Protein AF-U7PLU5-F1 (afdb_monomer_lite)

Organism: Sporothrix schenckii (strain ATCC 58251 / de Perez 2211183) (NCBI:txid1391915)

Secondary structure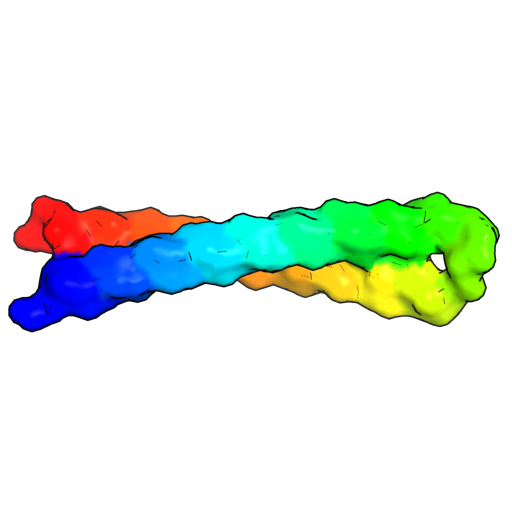 (DSSP, 8-state):
-HHHHHHHHHHHHHHHHHHHHHHHHHHHHHHH-TTS-HHHHHHHHHHHHHHHHHHHHHHHHHHHHHHHHT-

InterPro domains:
  IPR020100 Glucose-repressible protein Grg1 [PF11034] (1-67)
  IPR020100 Glucose-repressible protein Grg1 [PTHR38789] (1-71)

Sequence (71 aa):
MDTLKQAGNFVSDKINAATSDASHEANKNIAKDGNQNIGDRIQSAGNAVKDKVDQKGYEASAEANKQQATH

Structure (mmCIF, N/CA/C/O backbone):
data_AF-U7PLU5-F1
#
_entry.id   AF-U7PLU5-F1
#
loop_
_atom_site.group_PDB
_atom_site.id
_atom_site.type_symbol
_atom_site.label_atom_id
_atom_site.label_alt_id
_atom_site.label_comp_id
_atom_site.label_asym_id
_atom_site.label_entity_id
_atom_site.label_seq_id
_atom_site.pdbx_PDB_ins_code
_atom_site.Cartn_x
_atom_site.Cartn_y
_atom_site.Cartn_z
_atom_site.occupancy
_atom_site.B_iso_or_equiv
_atom_site.auth_seq_id
_atom_site.auth_comp_id
_atom_site.auth_asym_id
_atom_site.auth_atom_id
_atom_site.pdbx_PDB_model_num
ATOM 1 N N . MET A 1 1 ? -23.102 9.806 20.057 1.00 63.78 1 MET A N 1
ATOM 2 C CA . MET A 1 1 ? -22.585 10.377 18.789 1.00 63.78 1 MET A CA 1
ATOM 3 C C . MET A 1 1 ? -21.244 9.759 18.403 1.00 63.78 1 MET A C 1
ATOM 5 O O . MET A 1 1 ? -21.021 9.544 17.218 1.00 63.78 1 MET A O 1
ATOM 9 N N . ASP A 1 2 ? -20.374 9.462 19.372 1.00 82.19 2 ASP A N 1
ATOM 10 C CA . ASP A 1 2 ? -19.022 8.940 19.132 1.00 82.19 2 ASP A CA 1
ATOM 11 C C . ASP A 1 2 ? -18.987 7.599 18.409 1.00 82.19 2 ASP A C 1
ATOM 13 O O . ASP A 1 2 ? -18.247 7.474 17.445 1.00 82.19 2 ASP A O 1
ATOM 17 N N . THR A 1 3 ? -19.864 6.654 18.751 1.00 81.00 3 THR A N 1
ATOM 18 C CA . THR A 1 3 ? -19.912 5.345 18.079 1.00 81.00 3 THR A CA 1
ATOM 19 C C . THR A 1 3 ? -20.174 5.462 16.577 1.00 81.00 3 THR A C 1
ATOM 21 O O . THR A 1 3 ? -19.540 4.776 15.785 1.00 81.00 3 THR A O 1
ATOM 24 N N . LEU A 1 4 ? -21.071 6.365 16.154 1.00 84.38 4 LEU A N 1
ATOM 25 C CA . LEU A 1 4 ? -21.357 6.576 14.731 1.00 84.38 4 LEU A CA 1
ATOM 26 C C . LEU A 1 4 ? -20.179 7.252 14.019 1.00 84.38 4 LEU A C 1
ATOM 28 O O . LEU A 1 4 ? -19.837 6.863 12.905 1.00 84.38 4 LEU A O 1
ATOM 32 N N . LYS A 1 5 ? -19.536 8.234 14.666 1.00 88.81 5 LYS A N 1
ATOM 33 C CA . LYS A 1 5 ? -18.312 8.854 14.137 1.00 88.81 5 LYS A CA 1
ATOM 34 C C . LYS A 1 5 ? -17.189 7.832 14.002 1.00 88.81 5 LYS A C 1
ATOM 36 O O . LYS A 1 5 ? -16.554 7.784 12.961 1.00 88.81 5 LYS A O 1
ATOM 41 N N . GLN A 1 6 ? -16.974 7.002 15.015 1.00 88.06 6 GLN A N 1
ATOM 42 C CA . GLN A 1 6 ? -15.934 5.980 15.016 1.00 88.06 6 GLN A CA 1
ATOM 43 C C . GLN A 1 6 ? -16.229 4.866 14.012 1.00 88.06 6 GLN A C 1
ATOM 45 O O . GLN A 1 6 ? -15.322 4.443 13.311 1.00 88.06 6 GLN A O 1
ATOM 50 N N . ALA A 1 7 ? -17.486 4.445 13.850 1.00 87.81 7 ALA A N 1
ATOM 51 C CA . ALA A 1 7 ? -17.871 3.529 12.777 1.00 87.81 7 ALA A CA 1
ATOM 52 C C . ALA A 1 7 ? -17.625 4.147 11.388 1.00 87.81 7 ALA A C 1
ATOM 54 O O . ALA A 1 7 ? -17.107 3.475 10.497 1.00 87.81 7 ALA A O 1
ATOM 55 N N . GLY A 1 8 ? -17.939 5.436 11.211 1.00 91.94 8 GLY A N 1
ATOM 56 C CA . GLY A 1 8 ? -17.621 6.183 9.993 1.00 91.94 8 GLY A CA 1
ATOM 57 C C . GLY A 1 8 ? -16.116 6.249 9.730 1.00 91.94 8 GLY A C 1
ATOM 58 O O . GLY A 1 8 ? -15.676 5.924 8.630 1.00 91.94 8 GLY A O 1
ATOM 59 N N . ASN A 1 9 ? -15.325 6.585 10.752 1.00 92.44 9 ASN A N 1
ATOM 60 C CA . ASN A 1 9 ? -13.866 6.601 10.683 1.00 92.44 9 ASN A CA 1
ATOM 61 C C . ASN A 1 9 ? -13.308 5.211 10.373 1.00 92.44 9 ASN A C 1
ATOM 63 O O . ASN A 1 9 ? -12.471 5.095 9.494 1.00 92.44 9 ASN A O 1
ATOM 67 N N . PHE A 1 10 ? -13.819 4.151 11.006 1.00 90.56 10 PHE A N 1
ATOM 68 C CA . PHE A 1 10 ? -13.422 2.769 10.734 1.00 90.56 10 PHE A CA 1
ATOM 69 C C . PHE A 1 10 ? -13.605 2.403 9.260 1.00 90.56 10 PHE A C 1
ATOM 71 O O . PHE A 1 10 ? -12.700 1.840 8.645 1.00 90.56 10 PHE A O 1
ATOM 78 N N . VAL A 1 11 ? -14.767 2.727 8.685 1.00 93.25 11 VAL A N 1
ATOM 79 C CA . VAL A 1 11 ? -15.044 2.462 7.268 1.00 93.25 11 VAL A CA 1
ATOM 80 C C . VAL A 1 11 ? -14.148 3.316 6.370 1.00 93.25 11 VAL A C 1
ATOM 82 O O . VAL A 1 11 ? -13.555 2.778 5.438 1.00 93.25 11 VAL A O 1
ATOM 85 N N . SER A 1 12 ? -14.001 4.611 6.665 1.00 95.38 12 SER A N 1
ATOM 86 C CA . SER A 1 12 ? -13.104 5.510 5.923 1.00 95.38 12 SER A CA 1
ATOM 87 C C . SER A 1 12 ? -11.658 5.01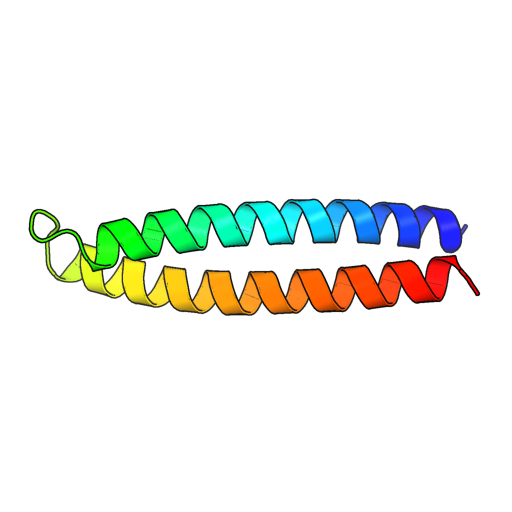9 5.944 1.00 95.38 12 SER A C 1
ATOM 89 O O . SER A 1 12 ? -11.029 4.914 4.896 1.00 95.38 12 SER A O 1
ATOM 91 N N . ASP A 1 13 ? -11.146 4.655 7.116 1.00 93.62 13 ASP A N 1
ATOM 92 C CA . ASP A 1 13 ? -9.793 4.140 7.297 1.00 93.62 13 ASP A CA 1
ATOM 93 C C . ASP A 1 13 ? -9.610 2.821 6.541 1.00 93.62 13 ASP A C 1
ATOM 95 O O . ASP A 1 13 ? -8.612 2.641 5.852 1.00 93.62 13 ASP A O 1
ATOM 99 N N . LYS A 1 14 ? -10.600 1.919 6.563 1.00 94.06 14 LYS A N 1
ATOM 100 C CA . LYS A 1 14 ? -10.580 0.691 5.750 1.00 94.06 14 LYS A CA 1
ATOM 101 C C . LYS A 1 14 ? -10.504 0.982 4.249 1.00 94.06 14 LYS A C 1
ATOM 103 O O . LYS A 1 14 ? -9.747 0.313 3.547 1.00 94.06 14 LYS A O 1
ATOM 108 N N . ILE A 1 15 ? -11.279 1.949 3.756 1.00 96.19 15 ILE A N 1
ATOM 109 C CA . ILE A 1 15 ? -11.273 2.348 2.340 1.00 96.19 15 ILE A CA 1
ATOM 110 C C . ILE A 1 15 ? -9.927 2.976 1.966 1.00 96.19 15 ILE A C 1
ATOM 112 O O . ILE A 1 15 ? -9.357 2.633 0.928 1.00 96.19 15 ILE A O 1
ATOM 116 N N . ASN A 1 16 ? -9.392 3.849 2.819 1.00 94.56 16 ASN A N 1
ATOM 117 C CA . ASN A 1 16 ? -8.086 4.466 2.613 1.00 94.56 16 ASN A CA 1
ATOM 118 C C . ASN A 1 16 ? -6.973 3.414 2.632 1.00 94.56 16 ASN A C 1
ATOM 120 O O . ASN A 1 16 ? -6.152 3.398 1.724 1.00 94.56 16 ASN A O 1
ATOM 124 N N . ALA A 1 17 ? -7.002 2.468 3.575 1.00 93.44 17 ALA A N 1
ATOM 125 C CA . ALA A 1 17 ? -6.062 1.352 3.627 1.00 93.44 17 ALA A CA 1
ATOM 126 C C . ALA A 1 17 ? -6.092 0.516 2.339 1.00 93.44 17 ALA A C 1
ATOM 128 O O . ALA A 1 17 ? -5.040 0.210 1.783 1.00 93.44 17 ALA A O 1
ATOM 129 N N . ALA A 1 18 ? -7.284 0.182 1.833 1.00 95.44 18 ALA A N 1
ATOM 130 C CA . ALA A 1 18 ? -7.435 -0.553 0.577 1.00 95.44 18 ALA A CA 1
ATOM 131 C C . ALA A 1 18 ? -6.931 0.251 -0.636 1.00 95.44 18 ALA A C 1
ATOM 133 O O . ALA A 1 18 ? -6.305 -0.304 -1.536 1.00 95.44 18 ALA A O 1
ATOM 134 N N . THR A 1 19 ? -7.170 1.563 -0.645 1.00 96.38 19 THR A N 1
ATOM 135 C CA . THR A 1 19 ? -6.686 2.465 -1.700 1.00 96.38 19 THR A CA 1
ATOM 136 C C . THR A 1 19 ? -5.160 2.564 -1.684 1.00 96.38 19 THR A C 1
ATOM 138 O O . THR A 1 19 ? -4.527 2.452 -2.733 1.00 96.38 19 THR A O 1
ATOM 141 N N . SER A 1 20 ? -4.559 2.706 -0.500 1.00 94.44 20 SER A N 1
ATOM 142 C CA . SER A 1 20 ? -3.107 2.687 -0.321 1.00 94.44 20 SER A CA 1
ATOM 143 C C . SER A 1 20 ? -2.501 1.341 -0.717 1.00 94.44 20 SER A C 1
ATOM 145 O O . SER A 1 20 ? -1.462 1.331 -1.360 1.00 94.44 20 SER A O 1
ATOM 147 N N . ASP A 1 21 ? -3.143 0.208 -0.423 1.00 94.81 21 ASP A N 1
ATOM 148 C CA . ASP A 1 21 ? -2.657 -1.113 -0.856 1.00 94.81 21 ASP A CA 1
ATOM 149 C C . ASP A 1 21 ? -2.679 -1.267 -2.390 1.00 94.81 21 ASP A C 1
ATOM 151 O O . ASP A 1 21 ? -1.704 -1.720 -2.993 1.00 94.81 21 ASP A O 1
ATOM 155 N N . ALA A 1 22 ? -3.742 -0.794 -3.048 1.00 96.56 22 ALA A N 1
ATOM 156 C CA . ALA A 1 22 ? -3.816 -0.775 -4.508 1.00 96.56 22 ALA A CA 1
ATOM 157 C C . ALA A 1 22 ? -2.736 0.131 -5.129 1.00 96.56 22 ALA A C 1
ATOM 159 O O . ALA A 1 22 ? -2.069 -0.263 -6.091 1.00 96.56 22 ALA A O 1
ATOM 160 N N . SER A 1 23 ? -2.529 1.324 -4.559 1.00 95.38 23 SER A N 1
ATOM 161 C CA . SER A 1 23 ? -1.459 2.242 -4.971 1.00 95.38 23 SER A CA 1
ATOM 162 C C . SER A 1 23 ? -0.074 1.629 -4.735 1.00 95.38 23 SER A C 1
ATOM 164 O O . SER A 1 23 ? 0.781 1.690 -5.620 1.00 95.38 23 SER A O 1
ATOM 166 N N . HIS A 1 24 ? 0.125 0.938 -3.607 1.00 94.88 24 HIS A N 1
ATOM 167 C CA . HIS A 1 24 ? 1.359 0.224 -3.287 1.00 94.88 24 HIS A CA 1
ATOM 168 C C . HIS A 1 24 ? 1.707 -0.801 -4.368 1.00 94.88 24 HIS A C 1
ATOM 170 O O . HIS A 1 24 ? 2.831 -0.796 -4.873 1.00 94.88 24 HIS A O 1
ATOM 176 N N . GLU A 1 25 ? 0.764 -1.665 -4.750 1.00 94.56 25 GLU A N 1
ATOM 177 C CA . GLU A 1 25 ? 1.003 -2.690 -5.772 1.00 94.56 25 GLU A CA 1
ATOM 178 C C . GLU A 1 25 ? 1.229 -2.076 -7.163 1.00 94.56 25 GLU A C 1
ATOM 180 O O . GLU A 1 25 ? 2.124 -2.520 -7.888 1.00 94.56 25 GLU A O 1
ATOM 185 N N . ALA A 1 26 ? 0.510 -1.007 -7.521 1.00 95.88 26 ALA A N 1
ATOM 186 C CA . ALA A 1 26 ? 0.750 -0.280 -8.769 1.00 95.88 26 ALA A CA 1
ATOM 187 C C . ALA A 1 26 ? 2.166 0.320 -8.814 1.00 95.88 26 ALA A C 1
ATOM 189 O O . ALA A 1 26 ? 2.929 0.071 -9.750 1.00 95.88 26 ALA A O 1
ATOM 190 N N . ASN A 1 27 ? 2.559 1.039 -7.764 1.00 95.69 27 ASN A N 1
ATOM 191 C CA . ASN A 1 27 ? 3.877 1.653 -7.643 1.00 95.69 27 ASN A CA 1
ATOM 192 C C . ASN A 1 27 ? 5.003 0.608 -7.600 1.00 95.69 27 ASN A C 1
ATOM 194 O O . ASN A 1 27 ? 6.064 0.788 -8.198 1.00 95.69 27 ASN A O 1
ATOM 198 N N . LYS A 1 28 ? 4.772 -0.533 -6.951 1.00 95.75 28 LYS A N 1
ATOM 199 C CA . LYS A 1 28 ? 5.708 -1.661 -6.925 1.00 95.75 28 LYS A CA 1
ATOM 200 C C . LYS A 1 28 ? 5.879 -2.301 -8.303 1.00 95.75 28 LYS A C 1
ATOM 202 O O . LYS A 1 28 ? 6.995 -2.712 -8.627 1.00 95.75 28 LYS A O 1
ATOM 207 N N . ASN A 1 29 ? 4.821 -2.367 -9.111 1.00 95.31 29 ASN A N 1
ATOM 208 C CA . ASN A 1 29 ? 4.913 -2.820 -10.499 1.00 95.31 29 ASN A CA 1
ATOM 209 C C . ASN A 1 29 ? 5.740 -1.844 -11.341 1.00 95.31 29 ASN A C 1
ATOM 211 O O . ASN A 1 29 ? 6.671 -2.288 -12.004 1.00 95.31 29 ASN A O 1
ATOM 215 N N . ILE A 1 30 ? 5.496 -0.532 -11.237 1.00 93.94 30 ILE A N 1
ATOM 216 C CA . ILE A 1 30 ? 6.282 0.493 -11.951 1.00 93.94 30 ILE A CA 1
ATOM 217 C C . ILE A 1 30 ? 7.752 0.456 -11.514 1.00 93.94 30 ILE A C 1
ATOM 219 O O . ILE A 1 30 ? 8.648 0.458 -12.351 1.00 93.94 30 ILE A O 1
ATOM 223 N N . ALA A 1 31 ? 8.031 0.337 -10.213 1.00 94.50 31 ALA A N 1
ATOM 224 C CA . ALA A 1 31 ? 9.396 0.255 -9.685 1.00 94.50 31 ALA A CA 1
ATOM 225 C C . ALA A 1 31 ? 10.202 -0.924 -10.265 1.00 94.50 31 ALA A C 1
ATOM 227 O O . ALA A 1 31 ? 11.427 -0.843 -10.442 1.00 94.50 31 ALA A O 1
ATOM 228 N N . LYS A 1 32 ? 9.510 -2.029 -10.559 1.00 94.50 32 LYS A N 1
ATOM 229 C CA . LYS A 1 32 ? 10.084 -3.250 -11.134 1.00 94.50 32 LYS A CA 1
ATOM 230 C C . LYS A 1 32 ? 10.034 -3.285 -12.661 1.00 94.50 32 LYS A C 1
ATOM 232 O O . LYS A 1 32 ? 10.700 -4.139 -13.242 1.00 94.50 32 LYS A O 1
ATOM 237 N N . ASP A 1 33 ? 9.289 -2.388 -13.295 1.00 94.44 33 ASP A N 1
ATOM 238 C CA . ASP A 1 33 ? 9.151 -2.340 -14.743 1.00 94.44 33 ASP A CA 1
ATOM 239 C C . ASP A 1 33 ? 10.445 -1.819 -15.383 1.00 94.44 33 ASP A C 1
ATOM 241 O O . ASP A 1 33 ? 10.846 -0.669 -15.204 1.00 94.44 33 ASP A O 1
ATOM 245 N N . GLY A 1 34 ? 11.115 -2.694 -16.134 1.00 91.06 34 GLY A N 1
ATOM 246 C CA . GLY A 1 34 ? 12.342 -2.366 -16.855 1.00 91.06 34 GLY A CA 1
ATOM 247 C C . GLY A 1 34 ? 12.136 -1.412 -18.034 1.00 91.06 34 GLY A C 1
ATOM 248 O O . GLY A 1 34 ? 13.113 -0.815 -18.480 1.00 91.06 34 GLY A O 1
ATOM 249 N N . ASN A 1 35 ? 10.900 -1.241 -18.515 1.00 94.56 35 ASN A N 1
ATOM 250 C CA . ASN A 1 35 ? 10.578 -0.285 -19.574 1.00 94.56 35 ASN A CA 1
ATOM 251 C C . ASN A 1 35 ? 10.408 1.147 -19.053 1.00 94.56 35 ASN A C 1
ATOM 253 O O . ASN A 1 35 ? 10.440 2.088 -19.846 1.00 94.56 35 ASN A O 1
ATOM 257 N N . GLN A 1 36 ? 10.217 1.328 -17.747 1.00 93.44 36 GLN A N 1
ATOM 258 C CA . GLN A 1 36 ? 10.113 2.650 -17.139 1.00 93.44 36 GLN A CA 1
ATOM 259 C C . GLN A 1 36 ? 11.506 3.240 -16.937 1.00 93.44 36 GLN A C 1
ATOM 261 O O . GLN A 1 36 ? 12.473 2.533 -16.628 1.00 93.44 36 GLN A O 1
ATOM 266 N N . ASN A 1 37 ? 11.622 4.558 -17.103 1.00 95.56 37 ASN A N 1
ATOM 267 C CA . ASN A 1 37 ? 12.896 5.218 -16.859 1.00 95.56 37 ASN A CA 1
ATOM 268 C C . ASN A 1 37 ? 13.272 5.106 -15.366 1.00 95.56 37 ASN A C 1
ATOM 270 O O . ASN A 1 37 ? 12.438 4.860 -14.492 1.00 95.56 37 ASN A O 1
ATOM 274 N N . ILE A 1 38 ? 14.559 5.267 -15.056 1.00 94.06 38 ILE A N 1
ATOM 275 C CA . ILE A 1 38 ? 15.038 5.069 -13.683 1.00 94.06 38 ILE A CA 1
ATOM 276 C C . ILE A 1 38 ? 14.442 6.071 -12.682 1.00 94.06 38 ILE A C 1
ATOM 278 O O . ILE A 1 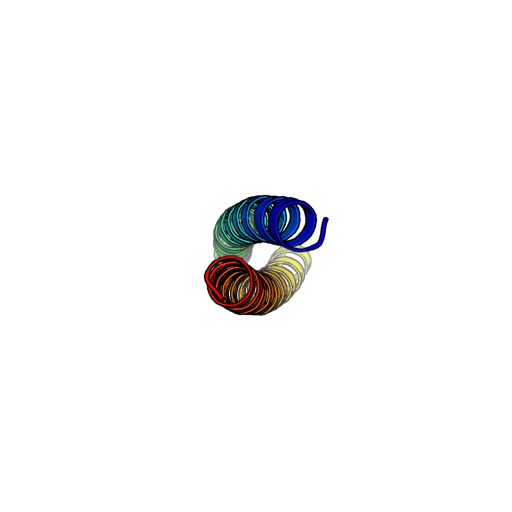38 ? 14.276 5.722 -11.516 1.00 94.06 38 ILE A O 1
ATOM 282 N N . GLY A 1 39 ? 14.084 7.278 -13.132 1.00 96.62 39 GLY A N 1
ATOM 283 C CA . GLY A 1 39 ? 13.424 8.286 -12.301 1.00 96.62 39 GLY A CA 1
ATOM 284 C C . GLY A 1 39 ? 12.049 7.813 -11.837 1.00 96.62 39 GLY A C 1
ATOM 285 O O . GLY A 1 39 ? 11.795 7.763 -10.635 1.00 96.62 39 GLY A O 1
ATOM 286 N N . ASP A 1 40 ? 11.219 7.360 -12.776 1.00 96.31 40 ASP A N 1
ATOM 287 C CA . ASP A 1 40 ? 9.876 6.838 -12.513 1.00 96.31 40 ASP A CA 1
ATOM 288 C C . ASP A 1 40 ? 9.932 5.600 -11.620 1.00 96.31 40 ASP A C 1
ATOM 290 O O . ASP A 1 40 ? 9.140 5.463 -10.685 1.00 96.31 40 ASP A O 1
ATOM 294 N N . ARG A 1 41 ? 10.919 4.722 -11.839 1.00 96.12 41 ARG A N 1
ATOM 295 C CA . ARG A 1 41 ? 11.132 3.541 -10.994 1.00 96.12 41 ARG A CA 1
ATOM 296 C C . ARG A 1 41 ? 11.486 3.912 -9.556 1.00 96.12 41 ARG A C 1
ATOM 298 O O . ARG A 1 41 ? 10.928 3.327 -8.631 1.00 96.12 41 ARG A O 1
ATOM 305 N N . ILE A 1 42 ? 12.397 4.868 -9.354 1.00 96.12 42 ILE A N 1
ATOM 306 C CA . ILE A 1 42 ? 12.805 5.332 -8.016 1.00 96.12 42 ILE A CA 1
ATOM 307 C C . ILE A 1 42 ? 11.645 6.039 -7.317 1.00 96.12 42 ILE A C 1
ATOM 309 O O . ILE A 1 42 ? 11.365 5.751 -6.153 1.00 96.12 42 ILE A O 1
ATOM 313 N N . GLN A 1 43 ? 10.948 6.928 -8.024 1.00 96.19 43 GLN A N 1
ATOM 314 C CA . GLN A 1 43 ? 9.790 7.633 -7.486 1.00 96.19 43 GLN A CA 1
ATOM 315 C C . GLN A 1 43 ? 8.697 6.646 -7.078 1.00 96.19 43 GLN A C 1
ATOM 317 O O . GLN A 1 43 ? 8.167 6.736 -5.973 1.00 96.19 43 GLN A O 1
ATOM 322 N N . SER A 1 44 ? 8.422 5.650 -7.917 1.00 95.25 44 SER A N 1
ATOM 323 C CA . SER A 1 44 ? 7.426 4.622 -7.620 1.00 95.25 44 SER A CA 1
ATOM 324 C C . SER A 1 44 ? 7.876 3.699 -6.495 1.00 95.25 44 SER A C 1
ATOM 326 O O . SER A 1 44 ? 7.071 3.344 -5.647 1.00 95.25 44 SER A O 1
ATOM 328 N N . ALA A 1 45 ? 9.162 3.361 -6.386 1.00 96.06 45 ALA A N 1
ATOM 329 C CA . ALA A 1 45 ? 9.665 2.631 -5.224 1.00 96.06 45 ALA A CA 1
ATOM 330 C C . ALA A 1 45 ? 9.448 3.426 -3.921 1.00 96.06 45 ALA A C 1
ATOM 332 O O . ALA A 1 45 ? 8.991 2.861 -2.927 1.00 96.06 45 ALA A O 1
ATOM 333 N N . GLY A 1 46 ? 9.721 4.736 -3.936 1.00 97.25 46 GLY A N 1
ATOM 334 C CA . GLY A 1 46 ? 9.465 5.632 -2.806 1.00 97.25 46 GLY A CA 1
ATOM 335 C C . GLY A 1 46 ? 7.980 5.732 -2.456 1.00 97.25 46 GLY A C 1
ATOM 336 O O . GLY A 1 46 ? 7.608 5.577 -1.292 1.00 97.25 46 GLY A O 1
ATOM 337 N N . ASN A 1 47 ? 7.125 5.907 -3.466 1.00 96.06 47 ASN A N 1
ATOM 338 C CA . ASN A 1 47 ? 5.676 5.934 -3.290 1.00 96.06 47 ASN A CA 1
ATOM 339 C C . ASN A 1 47 ? 5.151 4.596 -2.767 1.00 96.06 47 ASN A C 1
ATOM 341 O O . ASN A 1 47 ? 4.376 4.595 -1.826 1.00 96.06 47 ASN A O 1
ATOM 345 N N . ALA A 1 48 ? 5.633 3.457 -3.273 1.00 94.81 48 ALA A N 1
ATOM 346 C CA . ALA A 1 48 ? 5.244 2.142 -2.772 1.00 94.81 48 ALA A CA 1
ATOM 347 C C . ALA A 1 48 ? 5.582 1.988 -1.283 1.00 94.81 48 ALA A C 1
ATOM 349 O O . ALA A 1 48 ? 4.775 1.465 -0.515 1.00 94.81 48 ALA A O 1
ATOM 350 N N . VAL A 1 49 ? 6.758 2.445 -0.844 1.00 96.38 49 VAL A N 1
ATOM 351 C CA . VAL A 1 49 ? 7.112 2.427 0.584 1.00 96.38 49 VAL A CA 1
ATOM 352 C C . VAL A 1 49 ? 6.171 3.323 1.386 1.00 96.38 49 VAL A C 1
ATOM 354 O O . VAL A 1 49 ? 5.661 2.883 2.415 1.00 96.38 49 VAL A O 1
ATOM 357 N N . LYS A 1 50 ? 5.909 4.545 0.908 1.00 96.06 50 LYS A N 1
ATOM 358 C CA . LYS A 1 50 ? 4.979 5.476 1.555 1.00 96.06 50 LYS A CA 1
ATOM 359 C C . LYS A 1 50 ? 3.572 4.886 1.664 1.00 96.06 50 LYS A C 1
ATOM 361 O O . LYS A 1 50 ? 3.037 4.821 2.763 1.00 96.06 50 LYS A O 1
ATOM 366 N N . ASP A 1 51 ? 3.037 4.364 0.569 1.00 95.00 51 ASP A N 1
ATOM 367 C CA . ASP A 1 51 ? 1.726 3.726 0.512 1.00 95.00 51 ASP A CA 1
ATOM 368 C C . ASP A 1 51 ? 1.629 2.560 1.501 1.00 95.00 51 ASP A C 1
ATOM 370 O O . ASP A 1 51 ? 0.608 2.388 2.162 1.00 95.00 51 ASP A O 1
ATOM 374 N N . LYS A 1 52 ? 2.711 1.785 1.677 1.00 94.81 52 LYS A N 1
ATOM 375 C CA . LYS A 1 52 ? 2.737 0.695 2.661 1.00 94.81 52 LYS A CA 1
ATOM 376 C C . LYS A 1 52 ? 2.694 1.199 4.102 1.00 94.81 52 LYS A C 1
ATOM 378 O O . LYS A 1 52 ? 2.099 0.547 4.961 1.00 94.81 52 LYS A O 1
ATOM 383 N N . VAL A 1 53 ? 3.353 2.321 4.380 1.00 96.50 53 VAL A N 1
ATOM 384 C CA . VAL A 1 53 ? 3.313 2.970 5.696 1.00 96.50 53 VAL A CA 1
ATOM 385 C C . VAL A 1 53 ? 1.919 3.535 5.961 1.00 96.50 53 VAL A C 1
ATOM 387 O O . VAL A 1 53 ? 1.357 3.255 7.019 1.00 96.50 53 VAL A O 1
ATOM 390 N N . ASP A 1 54 ? 1.342 4.245 4.991 1.00 95.06 54 ASP A N 1
ATOM 391 C CA . ASP A 1 54 ? 0.002 4.827 5.090 1.00 95.06 54 ASP A CA 1
ATOM 392 C C . ASP A 1 54 ? -1.056 3.730 5.277 1.00 95.06 54 ASP A C 1
ATOM 394 O O . ASP A 1 54 ? -1.859 3.811 6.205 1.00 95.06 54 ASP A O 1
ATOM 398 N N . GLN A 1 55 ? -0.989 2.639 4.500 1.00 93.19 55 GLN A N 1
ATOM 399 C CA . GLN A 1 55 ? -1.846 1.461 4.674 1.00 93.19 55 GLN A CA 1
ATOM 400 C C . GLN A 1 55 ? -1.817 0.956 6.120 1.00 93.19 55 GLN A C 1
ATOM 402 O O . GLN A 1 55 ? -2.871 0.808 6.733 1.00 93.19 55 GLN A O 1
ATOM 407 N N . LYS A 1 56 ? 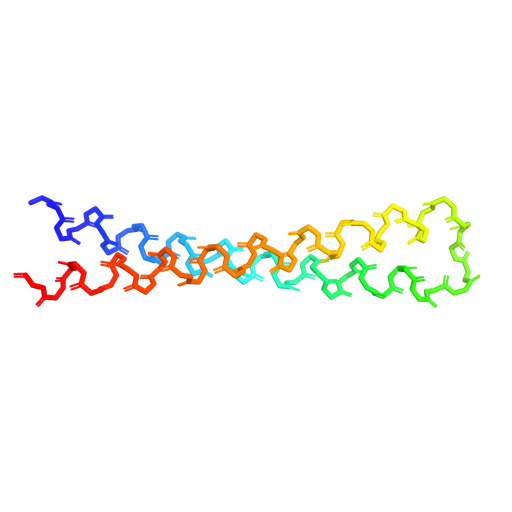-0.624 0.726 6.687 1.00 95.12 56 LYS A N 1
ATOM 408 C CA . LYS A 1 56 ? -0.496 0.251 8.073 1.00 95.12 56 LYS A CA 1
ATOM 409 C C . LYS A 1 56 ? -1.063 1.244 9.085 1.00 95.12 56 LYS A C 1
ATOM 411 O O . LYS A 1 56 ? -1.669 0.823 10.068 1.00 95.12 56 LYS A O 1
ATOM 416 N N . GLY A 1 57 ? -0.862 2.542 8.858 1.00 95.69 57 GLY A N 1
ATOM 417 C CA . GLY A 1 57 ? -1.420 3.600 9.698 1.00 95.69 57 GLY A CA 1
ATOM 418 C C . GLY A 1 57 ? -2.948 3.595 9.684 1.00 95.69 57 GLY A C 1
ATOM 419 O O . GLY A 1 57 ? -3.572 3.608 10.745 1.00 95.69 57 GLY A O 1
ATOM 420 N N . TYR A 1 58 ? -3.549 3.500 8.496 1.00 93.94 58 TYR A N 1
ATOM 421 C CA . TYR A 1 58 ? -4.997 3.402 8.342 1.00 93.94 58 TYR A CA 1
ATOM 422 C C . TYR A 1 58 ? -5.557 2.107 8.933 1.00 93.94 58 TYR A C 1
ATOM 424 O O . TYR A 1 58 ? -6.571 2.154 9.617 1.00 93.94 58 TYR A O 1
ATOM 432 N N . GLU A 1 59 ? -4.904 0.957 8.749 1.00 93.12 59 GLU A N 1
ATOM 433 C CA . GLU A 1 59 ? -5.347 -0.304 9.362 1.00 93.12 59 GLU A CA 1
ATOM 434 C C . GLU A 1 59 ? -5.332 -0.234 10.894 1.00 93.12 59 GLU A C 1
ATOM 436 O O . GLU A 1 59 ? -6.318 -0.605 11.533 1.00 93.12 59 GLU A O 1
ATOM 441 N N . ALA A 1 60 ? -4.265 0.317 11.482 1.00 95.44 60 ALA A N 1
ATOM 442 C CA . ALA A 1 60 ? -4.170 0.507 12.927 1.00 95.44 60 ALA A CA 1
ATOM 443 C C . ALA A 1 60 ? -5.234 1.488 13.452 1.00 95.44 60 ALA A C 1
ATOM 445 O O . ALA A 1 60 ? -5.880 1.221 14.467 1.00 95.44 60 ALA A O 1
ATOM 446 N N . SER A 1 61 ? -5.449 2.605 12.748 1.00 93.50 61 SER A N 1
ATOM 447 C CA . SER A 1 61 ? -6.500 3.577 13.076 1.00 93.50 61 SER A CA 1
ATOM 448 C C . SER A 1 61 ? -7.894 2.956 12.967 1.00 93.50 61 SER A C 1
ATOM 450 O O . SER A 1 61 ? -8.727 3.137 13.856 1.00 93.50 61 SER A O 1
ATOM 452 N N . ALA A 1 62 ? -8.140 2.149 11.933 1.00 92.56 62 ALA A N 1
ATOM 453 C CA . ALA A 1 62 ? -9.386 1.419 11.769 1.00 92.56 62 ALA A CA 1
ATOM 454 C C . ALA A 1 62 ? -9.619 0.479 12.962 1.00 92.56 62 ALA A C 1
ATOM 456 O O . ALA A 1 62 ? -10.681 0.517 13.581 1.00 92.56 62 ALA A O 1
ATOM 457 N N . GLU A 1 63 ? -8.636 -0.344 13.330 1.00 91.12 63 GLU A N 1
ATOM 458 C CA . GLU A 1 63 ? -8.767 -1.240 14.484 1.00 91.12 63 GLU A CA 1
ATOM 459 C C . GLU A 1 63 ? -9.037 -0.482 15.788 1.00 91.12 63 GLU A C 1
ATOM 461 O O . GLU A 1 63 ? -9.919 -0.889 16.548 1.00 91.12 63 GLU A O 1
ATOM 466 N N . ALA A 1 64 ? -8.364 0.650 16.012 1.00 92.25 64 ALA A N 1
ATOM 467 C CA . ALA A 1 64 ? -8.608 1.499 17.173 1.00 92.25 64 ALA A CA 1
ATOM 468 C C . ALA A 1 64 ? -10.040 2.063 17.183 1.00 92.25 64 ALA A C 1
ATOM 470 O O . ALA A 1 64 ? -10.755 1.906 18.173 1.00 92.25 64 ALA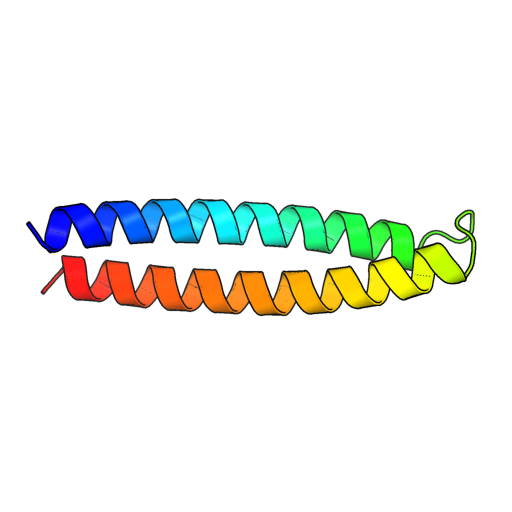 A O 1
ATOM 471 N N . ASN A 1 65 ? -10.498 2.646 16.070 1.00 89.75 65 ASN A N 1
ATOM 472 C CA . ASN A 1 65 ? -11.866 3.155 15.932 1.00 89.75 65 ASN A CA 1
ATOM 473 C C . ASN A 1 65 ? -12.908 2.041 16.125 1.00 89.75 65 ASN A C 1
ATOM 475 O O . ASN A 1 65 ? -13.935 2.253 16.765 1.00 89.75 65 ASN A O 1
ATOM 479 N N . LYS A 1 66 ? -12.642 0.833 15.614 1.00 88.25 66 LYS A N 1
ATOM 480 C CA . LYS A 1 66 ? -13.521 -0.327 15.794 1.00 88.25 66 LYS A CA 1
AT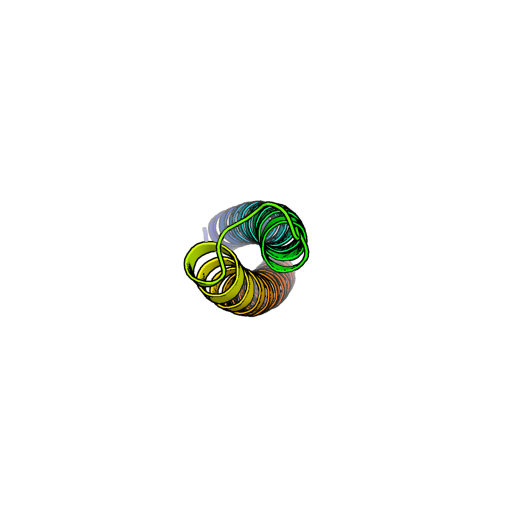OM 481 C C . LYS A 1 66 ? -13.621 -0.737 17.262 1.00 88.25 66 LYS A C 1
ATOM 483 O O . LYS A 1 66 ? -14.727 -0.984 17.732 1.00 88.25 66 LYS A O 1
ATOM 488 N N . GLN A 1 67 ? -12.493 -0.812 17.971 1.00 88.19 67 GLN A N 1
ATOM 489 C CA . GLN A 1 67 ? -12.472 -1.153 19.396 1.00 88.19 67 GLN A CA 1
ATOM 490 C C . GLN A 1 67 ? -13.203 -0.109 20.237 1.00 88.19 67 GLN A C 1
ATOM 492 O O . GLN A 1 67 ? -14.013 -0.471 21.089 1.00 88.19 67 GLN A O 1
ATOM 497 N N . GLN A 1 68 ? -12.963 1.178 19.973 1.00 86.62 68 GLN A N 1
ATOM 498 C CA . GLN A 1 68 ? -13.666 2.254 20.665 1.00 86.62 68 GLN A CA 1
ATOM 499 C C . GLN A 1 68 ? -15.173 2.224 20.383 1.00 86.62 68 GLN A C 1
ATOM 501 O O . GLN A 1 68 ? -15.955 2.520 21.277 1.00 86.62 68 GLN A O 1
ATOM 506 N N . ALA A 1 69 ? -15.595 1.809 19.183 1.00 81.81 69 ALA A N 1
ATOM 507 C CA . ALA A 1 69 ? -17.014 1.729 18.848 1.00 81.81 69 ALA A CA 1
ATOM 508 C C . ALA A 1 69 ? -17.730 0.571 19.567 1.00 81.81 69 ALA A C 1
ATOM 510 O O . ALA A 1 69 ? -18.959 0.549 19.626 1.00 81.81 69 ALA A O 1
ATOM 511 N N . THR A 1 70 ? -16.977 -0.406 20.081 1.00 77.00 70 THR A N 1
ATOM 512 C CA . THR A 1 70 ? -17.504 -1.569 20.814 1.00 77.00 70 THR A CA 1
ATOM 513 C C . THR A 1 70 ? -17.500 -1.419 22.338 1.00 77.00 70 THR A C 1
ATOM 515 O O . THR A 1 70 ? -18.031 -2.303 23.010 1.00 77.00 70 THR A O 1
ATOM 518 N N . HIS A 1 71 ? -16.929 -0.338 22.875 1.00 62.16 71 HIS A N 1
ATOM 519 C CA . HIS A 1 71 ? -16.897 -0.014 24.306 1.00 62.16 71 HIS A CA 1
ATOM 520 C C . HIS A 1 71 ? -17.808 1.174 24.632 1.00 62.16 71 HIS A C 1
ATOM 522 O O . HIS A 1 71 ? -18.346 1.180 25.761 1.00 62.16 71 HIS A O 1
#

Radius of gyration: 15.71 Å; chains: 1; bounding box: 38×14×44 Å

pLDDT: mean 92.21, std 6.43, range [62.16, 97.25]

Foldseek 3Di:
DLLVVLVVLLVVLVVLLVVLVVLLVVLCCQLPDPVHDNVSNVVSVVSNVVSVVSSVVSNVSSVVSVVVSVD